Protein AF-A0A4P7ZZG0-F1 (afdb_monomer_lite)

Sequence (94 aa):
MTGAATRVRVHHHHVPAERRYRLIDGCCEPHAQLDGEYQSIDEAIGEAINWLLASTGGDEQSWIGVEVCTGNGDWRTCRLPMPLLCELRAGPTS

Structure (mmCIF, N/CA/C/O backbone):
data_AF-A0A4P7ZZG0-F1
#
_entry.id   AF-A0A4P7ZZG0-F1
#
loop_
_atom_site.group_PDB
_atom_site.id
_atom_site.type_symbol
_atom_site.label_atom_id
_atom_site.label_alt_id
_atom_site.label_comp_id
_atom_site.label_asym_id
_atom_site.label_entity_id
_atom_site.label_seq_id
_atom_site.pdbx_PDB_ins_code
_atom_site.Cartn_x
_atom_site.Cartn_y
_atom_site.Cartn_z
_atom_site.occupancy
_atom_site.B_iso_or_equiv
_atom_site.auth_seq_id
_atom_site.auth_comp_id
_atom_site.auth_asym_id
_atom_site.auth_atom_id
_atom_site.pdbx_PDB_model_num
ATOM 1 N N . MET A 1 1 ? -47.329 -15.186 42.979 1.00 46.44 1 MET A N 1
ATOM 2 C CA . MET A 1 1 ? -45.973 -14.721 42.620 1.00 46.44 1 MET A CA 1
ATOM 3 C C . MET A 1 1 ? -45.585 -15.384 41.306 1.00 46.44 1 MET A C 1
ATOM 5 O O . MET A 1 1 ? -45.270 -16.564 41.318 1.00 46.44 1 MET A O 1
ATOM 9 N N . THR A 1 2 ? -45.650 -14.678 40.178 1.00 43.16 2 THR A N 1
ATOM 10 C CA . THR A 1 2 ? -45.052 -15.158 38.920 1.00 43.16 2 THR A CA 1
ATOM 11 C C . THR A 1 2 ? -44.549 -13.931 38.176 1.00 43.16 2 THR A C 1
ATOM 13 O O . THR A 1 2 ? -45.317 -13.207 37.550 1.00 43.16 2 THR A O 1
ATOM 16 N N . GLY A 1 3 ? -43.271 -13.621 38.396 1.00 40.41 3 GLY A N 1
ATOM 17 C CA . GLY A 1 3 ? -42.593 -12.490 37.777 1.00 40.41 3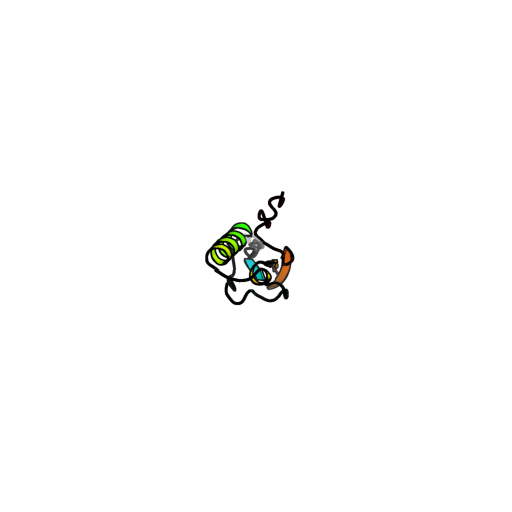 GLY A CA 1
ATOM 18 C C . GLY A 1 3 ? -42.405 -12.740 36.287 1.00 40.41 3 GLY A C 1
ATOM 19 O O . GLY A 1 3 ? -41.970 -13.816 35.879 1.00 40.41 3 GLY A O 1
ATOM 20 N N . ALA A 1 4 ? -42.757 -11.737 35.489 1.00 48.91 4 ALA A N 1
ATOM 21 C CA . ALA A 1 4 ? -42.513 -11.699 34.061 1.00 48.91 4 ALA A CA 1
ATOM 22 C C . ALA A 1 4 ? -41.008 -11.834 33.780 1.00 48.91 4 ALA A C 1
ATOM 24 O O . ALA A 1 4 ? -40.203 -11.018 34.228 1.00 48.91 4 ALA A O 1
ATOM 25 N N . ALA A 1 5 ? -40.630 -12.861 33.022 1.00 50.53 5 ALA A N 1
ATOM 26 C CA . ALA A 1 5 ? -39.288 -12.979 32.478 1.00 50.53 5 ALA A CA 1
ATOM 27 C C . ALA A 1 5 ? -39.161 -12.011 31.296 1.00 50.53 5 ALA A C 1
ATOM 29 O O . ALA A 1 5 ? -39.433 -12.357 30.145 1.00 50.53 5 ALA A O 1
ATOM 30 N N . THR A 1 6 ? -38.770 -10.772 31.586 1.00 51.47 6 THR A N 1
ATOM 31 C CA . THR A 1 6 ? -38.292 -9.836 30.570 1.00 51.47 6 THR A CA 1
ATOM 32 C C . THR A 1 6 ? -37.055 -10.455 29.934 1.00 51.47 6 THR A C 1
ATOM 34 O O . THR A 1 6 ? -35.981 -10.487 30.534 1.00 51.47 6 THR A O 1
ATOM 37 N N . ARG A 1 7 ? -37.206 -10.988 28.717 1.00 56.09 7 ARG A N 1
ATOM 38 C CA . ARG A 1 7 ? -36.072 -11.340 27.864 1.00 56.09 7 ARG A CA 1
ATOM 39 C C . ARG A 1 7 ? -35.289 -10.058 27.623 1.00 56.09 7 ARG A C 1
ATOM 41 O O . ARG A 1 7 ? -35.708 -9.208 26.841 1.00 56.09 7 ARG A O 1
ATOM 48 N N . VAL A 1 8 ? -34.171 -9.920 28.326 1.00 52.19 8 VAL A N 1
ATOM 49 C CA . VAL A 1 8 ? -33.156 -8.923 28.013 1.00 52.19 8 VAL A CA 1
ATOM 50 C C . VAL A 1 8 ? -32.731 -9.210 26.580 1.00 52.19 8 VAL A C 1
ATOM 52 O O . VAL A 1 8 ? -32.117 -10.237 26.292 1.00 52.19 8 VAL A O 1
ATOM 55 N N . ARG A 1 9 ? -33.145 -8.336 25.658 1.00 54.97 9 ARG A N 1
ATOM 56 C CA . ARG A 1 9 ? -32.552 -8.243 24.328 1.00 54.97 9 ARG A CA 1
ATOM 57 C C . ARG A 1 9 ? -31.070 -8.007 24.571 1.00 54.97 9 ARG A C 1
ATOM 59 O O . ARG A 1 9 ? -30.676 -6.916 24.971 1.00 54.97 9 ARG A O 1
ATOM 66 N N . VAL A 1 10 ? -30.270 -9.047 24.372 1.00 57.50 10 VAL A N 1
ATOM 67 C CA . VAL A 1 10 ? -28.833 -8.885 24.219 1.00 57.50 10 VAL A CA 1
ATOM 68 C C . VAL A 1 10 ? -28.701 -8.034 22.969 1.00 57.50 10 VAL A C 1
ATOM 70 O O . VAL A 1 10 ? -29.000 -8.485 21.862 1.00 57.50 10 VAL A O 1
ATOM 73 N N . HIS A 1 11 ? -28.374 -6.758 23.154 1.00 48.88 11 HIS A N 1
ATOM 74 C CA . HIS A 1 11 ? -27.804 -5.981 22.077 1.00 48.88 11 HIS A CA 1
ATOM 75 C C . HIS A 1 11 ? -26.598 -6.801 21.636 1.00 48.88 11 HIS A C 1
ATOM 77 O O . HIS A 1 11 ? -25.633 -6.921 22.389 1.00 48.88 11 HIS A O 1
ATOM 83 N N . HIS A 1 12 ? -26.679 -7.437 20.463 1.00 52.31 12 HIS A N 1
ATOM 84 C CA . HIS A 1 12 ? -25.467 -7.758 19.735 1.00 52.31 12 HIS A CA 1
ATOM 85 C C . HIS A 1 12 ? -24.739 -6.422 19.668 1.00 52.31 12 HIS A C 1
ATOM 87 O O . HIS A 1 12 ? -25.157 -5.520 18.939 1.00 52.31 12 HIS A O 1
ATOM 93 N N . HIS A 1 13 ? -23.722 -6.256 20.514 1.00 47.41 13 HIS A N 1
ATOM 94 C CA . HIS A 1 13 ? -22.658 -5.332 20.219 1.00 47.41 13 HIS A CA 1
ATOM 95 C C . HIS A 1 13 ? -22.252 -5.730 18.812 1.00 47.41 13 HIS A C 1
ATOM 97 O O . HIS A 1 13 ? -21.724 -6.820 18.595 1.00 47.41 13 HIS A O 1
ATOM 103 N N . HIS A 1 14 ? -22.633 -4.901 17.847 1.00 50.84 14 HIS A N 1
ATOM 104 C CA . HIS A 1 14 ? -22.051 -4.925 16.528 1.00 50.84 14 HIS A CA 1
ATOM 105 C C . HIS A 1 14 ? -20.596 -4.563 16.808 1.00 50.84 14 HIS A C 1
ATOM 107 O O . HIS A 1 14 ? -20.247 -3.386 16.832 1.00 50.84 14 HIS A O 1
ATOM 113 N N . VAL A 1 15 ? -19.782 -5.557 17.187 1.00 52.12 15 VAL A N 1
ATOM 114 C CA . VAL A 1 15 ? -18.334 -5.424 17.165 1.00 52.12 15 VAL A CA 1
ATOM 115 C C . VAL A 1 15 ? -18.091 -4.944 15.743 1.00 52.12 15 VAL A C 1
ATOM 117 O O . VAL A 1 15 ? -18.495 -5.651 14.811 1.00 52.12 15 VAL A O 1
ATOM 120 N N . PRO A 1 16 ? -17.626 -3.699 15.544 1.00 56.31 16 PRO A N 1
ATOM 121 C CA . PRO A 1 16 ? 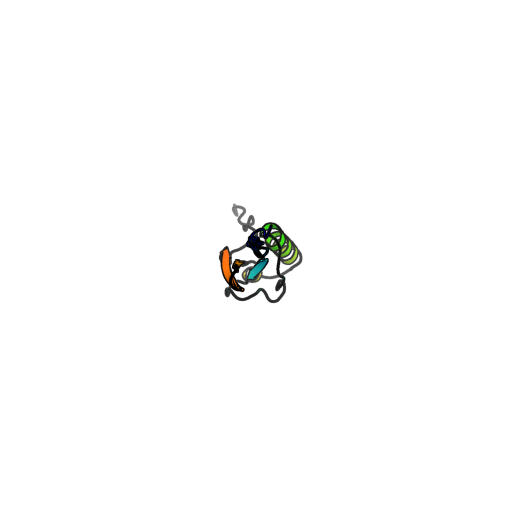-17.320 -3.251 14.204 1.00 56.31 16 PRO A CA 1
ATOM 122 C C . PRO A 1 16 ? -16.342 -4.292 13.683 1.00 56.31 16 PRO A C 1
ATOM 124 O O . PRO A 1 16 ? -15.334 -4.535 14.346 1.00 56.31 16 PRO A O 1
ATOM 127 N N . ALA A 1 17 ? -16.684 -4.976 12.588 1.00 64.06 17 ALA A N 1
ATOM 128 C CA . ALA A 1 17 ? -15.734 -5.867 11.944 1.00 64.06 17 ALA A CA 1
ATOM 129 C C . ALA A 1 17 ? -14.430 -5.074 11.811 1.00 64.06 17 ALA A C 1
ATOM 131 O O . ALA A 1 17 ? -14.468 -3.935 11.326 1.00 64.06 17 ALA A O 1
ATOM 132 N N . GLU A 1 18 ? -13.336 -5.606 12.362 1.00 72.69 18 GLU A N 1
ATOM 133 C CA . GLU A 1 18 ? -12.054 -4.911 12.335 1.00 72.69 18 GLU A CA 1
ATOM 134 C C . GLU A 1 18 ? -11.771 -4.512 10.888 1.00 72.69 18 GLU A C 1
ATOM 136 O O . GLU A 1 18 ? -11.925 -5.315 9.961 1.00 72.69 18 GLU A O 1
ATOM 141 N N . ARG A 1 19 ? -11.472 -3.227 10.678 1.00 84.69 19 ARG A N 1
ATOM 142 C CA . ARG A 1 19 ? -11.211 -2.712 9.337 1.00 84.69 19 ARG A CA 1
ATOM 143 C C . ARG A 1 19 ? -9.922 -3.356 8.856 1.00 84.69 19 ARG A C 1
ATOM 145 O O . ARG A 1 19 ? -8.872 -3.112 9.435 1.00 84.69 19 ARG A O 1
ATOM 152 N N . ARG A 1 20 ? -10.030 -4.163 7.807 1.00 93.50 20 ARG A N 1
ATOM 153 C CA . ARG A 1 20 ? -8.888 -4.793 7.147 1.00 93.50 20 ARG A CA 1
ATOM 154 C C . ARG A 1 20 ? -8.539 -3.988 5.911 1.00 93.50 20 ARG A C 1
ATOM 156 O O . ARG A 1 20 ? -9.440 -3.515 5.220 1.00 93.50 20 ARG A O 1
ATOM 163 N N . TYR A 1 21 ? -7.259 -3.825 5.645 1.00 95.75 21 TYR A N 1
ATOM 164 C CA . TYR A 1 21 ? -6.745 -3.088 4.500 1.00 95.75 21 TYR A CA 1
ATOM 165 C C . TYR A 1 21 ? -5.923 -4.024 3.629 1.00 95.75 21 TYR A C 1
ATOM 167 O O . TYR A 1 21 ? -5.330 -4.958 4.147 1.00 95.75 21 TYR A O 1
ATOM 175 N N . ARG A 1 22 ? -5.868 -3.780 2.325 1.00 96.44 22 ARG A N 1
ATOM 176 C CA . ARG A 1 22 ? -4.967 -4.498 1.416 1.00 96.44 22 ARG A CA 1
ATOM 177 C C . ARG A 1 22 ? -4.305 -3.526 0.463 1.00 96.44 22 ARG A C 1
ATOM 179 O O . ARG A 1 22 ? -4.842 -2.442 0.207 1.00 96.44 22 ARG A O 1
ATOM 186 N N . LEU A 1 23 ? -3.164 -3.931 -0.069 1.00 96.38 23 LEU A N 1
ATOM 187 C CA . LEU A 1 23 ? -2.443 -3.167 -1.074 1.00 96.38 23 LEU A CA 1
ATOM 188 C C . LEU A 1 23 ? -2.895 -3.592 -2.468 1.00 96.38 23 LEU A C 1
ATOM 190 O O . LEU A 1 23 ? -3.134 -4.771 -2.727 1.00 96.38 23 LEU A O 1
ATOM 194 N N . ILE A 1 24 ? -3.014 -2.610 -3.354 1.00 95.62 24 ILE A N 1
ATOM 195 C CA . ILE A 1 24 ? -3.310 -2.818 -4.773 1.00 95.62 24 ILE A CA 1
ATOM 196 C C . ILE A 1 24 ? -2.203 -2.207 -5.628 1.00 95.62 24 ILE A C 1
ATOM 198 O O . ILE A 1 24 ? -1.547 -1.255 -5.202 1.00 95.62 24 ILE A O 1
ATOM 202 N N . ASP A 1 25 ? -1.994 -2.752 -6.817 1.00 92.19 25 ASP A N 1
ATOM 203 C CA . ASP A 1 25 ? -1.001 -2.277 -7.780 1.00 92.19 25 ASP A CA 1
ATOM 204 C C . ASP A 1 25 ? -1.547 -1.175 -8.711 1.00 92.19 25 ASP A C 1
ATOM 206 O O . ASP A 1 25 ? -2.682 -0.708 -8.568 1.00 92.19 25 ASP A O 1
ATOM 210 N N . GLY A 1 26 ? -0.742 -0.761 -9.697 1.00 89.88 26 GLY A N 1
ATOM 211 C CA . GLY A 1 26 ? -1.117 0.229 -10.712 1.00 89.88 26 GLY A CA 1
ATOM 212 C C . GLY A 1 26 ? -2.341 -0.141 -11.565 1.00 89.88 26 GLY A C 1
ATOM 213 O O . GLY A 1 26 ? -2.973 0.755 -12.125 1.00 89.88 26 GLY A O 1
ATOM 214 N N . CYS A 1 27 ? -2.715 -1.421 -11.631 1.00 91.56 27 CYS A N 1
ATOM 215 C CA . CYS A 1 27 ? -3.900 -1.912 -12.338 1.00 91.56 27 CYS A CA 1
ATOM 216 C C . CYS A 1 27 ? -5.153 -1.959 -11.448 1.00 91.56 27 CYS A C 1
ATOM 218 O O . CYS A 1 27 ? -6.223 -2.339 -11.920 1.00 91.56 27 CYS A O 1
ATOM 220 N N . CYS A 1 28 ? -5.050 -1.522 -10.187 1.00 92.25 28 CYS A N 1
ATOM 221 C CA . CYS A 1 28 ? -6.090 -1.667 -9.166 1.00 92.25 28 CYS A CA 1
ATOM 222 C C . CYS A 1 28 ? -6.428 -3.134 -8.849 1.00 92.25 28 CYS A C 1
ATOM 224 O O . CYS A 1 28 ? -7.543 -3.434 -8.418 1.00 92.25 28 CYS A O 1
ATOM 226 N N . GLU A 1 29 ? -5.466 -4.037 -9.035 1.00 93.50 29 GLU A N 1
ATOM 227 C CA . GLU A 1 29 ? -5.578 -5.439 -8.638 1.00 93.50 29 GLU A CA 1
ATOM 228 C C . GLU A 1 29 ? -4.821 -5.681 -7.322 1.00 93.50 29 GLU A C 1
ATOM 230 O O . GLU A 1 29 ? -3.931 -4.898 -6.979 1.00 93.50 29 GLU A O 1
ATOM 235 N N . PRO A 1 30 ? -5.168 -6.723 -6.538 1.00 94.44 30 PRO A N 1
ATOM 236 C CA . PRO A 1 30 ? -4.426 -7.070 -5.329 1.00 94.44 30 PRO A CA 1
ATOM 237 C C . PRO A 1 30 ? -2.934 -7.233 -5.623 1.00 94.44 30 PRO A C 1
ATOM 239 O O . PRO A 1 30 ? -2.545 -7.907 -6.577 1.00 94.44 30 PRO A O 1
ATOM 242 N N . HIS A 1 31 ? -2.094 -6.604 -4.805 1.00 92.81 31 HIS A N 1
ATOM 243 C CA . HIS A 1 31 ? -0.666 -6.550 -5.076 1.00 92.81 31 HIS A CA 1
ATOM 244 C C . HIS A 1 31 ? -0.026 -7.936 -4.921 1.00 92.81 31 HIS A C 1
ATOM 246 O O . HIS A 1 31 ? 0.121 -8.427 -3.807 1.00 92.81 31 HIS A O 1
ATOM 252 N N . ALA A 1 32 ? 0.441 -8.551 -6.010 1.00 90.06 32 ALA A N 1
ATOM 253 C CA . ALA A 1 32 ? 0.881 -9.954 -6.020 1.00 90.06 32 ALA A CA 1
ATOM 254 C C . ALA A 1 32 ? 1.972 -10.317 -4.987 1.00 90.06 32 ALA A C 1
ATOM 256 O O . ALA A 1 32 ? 2.045 -11.458 -4.535 1.00 90.06 32 ALA A O 1
ATOM 257 N N . GLN A 1 33 ? 2.837 -9.366 -4.615 1.00 89.94 33 GLN A N 1
ATOM 258 C CA . GLN A 1 33 ? 3.891 -9.574 -3.606 1.00 89.94 33 GLN A CA 1
ATOM 259 C C . GLN A 1 33 ? 3.506 -9.098 -2.200 1.00 89.94 33 GLN A C 1
ATOM 261 O O . GLN A 1 33 ? 4.169 -9.466 -1.236 1.00 89.94 33 GLN A O 1
ATOM 266 N N . LEU A 1 34 ? 2.460 -8.276 -2.089 1.00 92.25 34 LEU A N 1
ATOM 267 C CA . LEU A 1 34 ? 2.013 -7.643 -0.846 1.00 9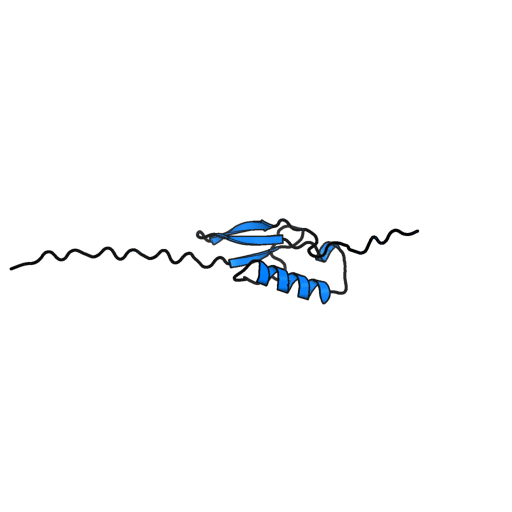2.25 34 LEU A CA 1
ATOM 268 C C . LEU A 1 34 ? 0.512 -7.901 -0.637 1.00 92.25 34 LEU A C 1
ATOM 270 O O . LEU A 1 34 ? -0.230 -7.016 -0.215 1.00 92.25 34 LEU A O 1
ATOM 274 N N . ASP A 1 35 ? 0.067 -9.121 -0.950 1.00 89.62 35 ASP A N 1
ATOM 275 C CA . ASP A 1 35 ? -1.340 -9.558 -0.906 1.00 89.62 35 ASP A CA 1
ATOM 276 C C . ASP A 1 35 ? -1.812 -9.858 0.534 1.00 89.62 35 ASP A C 1
ATOM 278 O O . ASP A 1 35 ? -2.590 -10.772 0.802 1.00 89.62 35 ASP A O 1
ATOM 282 N N . GLY A 1 36 ? -1.259 -9.126 1.503 1.00 91.88 36 GLY A N 1
ATOM 283 C CA . GLY A 1 36 ? -1.599 -9.235 2.913 1.00 91.88 36 GLY A CA 1
ATOM 284 C C . GLY A 1 36 ? -2.833 -8.413 3.277 1.00 91.88 36 GLY A C 1
ATOM 285 O O . GLY A 1 36 ? -3.150 -7.404 2.641 1.00 91.88 36 GLY A O 1
ATOM 286 N N . GLU A 1 37 ? -3.504 -8.825 4.354 1.00 94.25 37 GLU A N 1
ATOM 287 C CA . GLU A 1 37 ? -4.514 -8.010 5.025 1.00 94.25 37 GLU A CA 1
ATOM 288 C C . GLU A 1 37 ? -3.901 -7.336 6.260 1.00 94.25 37 GLU A C 1
ATOM 290 O O . GLU A 1 37 ? -3.397 -8.004 7.161 1.00 94.25 37 GLU A O 1
ATOM 295 N N . TYR A 1 38 ? -3.980 -6.012 6.313 1.00 94.50 38 TYR A N 1
ATOM 296 C CA . TYR A 1 38 ? -3.405 -5.166 7.354 1.00 94.50 38 TYR A CA 1
ATOM 297 C C . TYR A 1 38 ? -4.493 -4.621 8.276 1.00 94.50 38 TYR A C 1
ATOM 299 O O . TYR A 1 38 ? -5.624 -4.383 7.847 1.00 94.50 38 TYR A O 1
ATOM 307 N N . GLN A 1 39 ? -4.163 -4.370 9.541 1.00 91.75 39 GLN A N 1
ATOM 308 C CA . GLN A 1 39 ? -5.118 -3.832 10.519 1.00 91.75 39 GLN A CA 1
ATOM 309 C C . GLN A 1 39 ? -5.248 -2.305 10.431 1.00 91.75 39 GLN A C 1
ATOM 311 O O . GLN A 1 39 ? -6.202 -1.713 10.942 1.00 91.75 39 GLN A O 1
ATOM 316 N N . SER A 1 40 ? -4.293 -1.647 9.771 1.00 91.75 40 SER A N 1
ATOM 317 C CA . SER A 1 40 ? -4.281 -0.199 9.576 1.00 91.75 40 SER A CA 1
ATOM 318 C C . SER A 1 40 ? -3.690 0.198 8.224 1.00 91.75 40 SER A C 1
ATOM 320 O O . SER A 1 40 ? -2.958 -0.565 7.594 1.00 91.75 40 SER A O 1
ATOM 322 N N . ILE A 1 41 ? -3.996 1.425 7.789 1.00 92.19 41 ILE A N 1
ATOM 323 C CA . ILE A 1 41 ? -3.371 2.014 6.598 1.00 92.19 41 ILE A CA 1
ATOM 324 C C . ILE A 1 41 ? -1.869 2.200 6.835 1.00 92.19 41 ILE A C 1
ATOM 326 O O . ILE A 1 41 ? -1.089 1.899 5.943 1.00 92.19 41 ILE A O 1
ATOM 330 N N . ASP A 1 42 ? -1.458 2.658 8.020 1.00 93.12 42 ASP A N 1
ATOM 331 C CA . ASP A 1 42 ? -0.045 2.898 8.336 1.00 93.12 42 ASP A CA 1
ATOM 332 C C . ASP A 1 42 ? 0.801 1.622 8.234 1.00 93.12 42 ASP A C 1
ATOM 334 O O . ASP A 1 42 ? 1.894 1.654 7.675 1.00 93.12 42 ASP A O 1
ATOM 338 N N . GLU A 1 43 ? 0.273 0.491 8.711 1.00 94.19 43 GLU A N 1
ATOM 339 C CA . GLU A 1 43 ? 0.916 -0.822 8.581 1.00 94.19 43 GLU A CA 1
ATOM 340 C C . GLU A 1 43 ? 1.063 -1.232 7.108 1.00 94.19 43 GLU A C 1
ATOM 342 O O . GLU A 1 43 ? 2.162 -1.575 6.672 1.00 94.19 43 GLU A O 1
ATOM 347 N N . ALA A 1 44 ? -0.014 -1.113 6.322 1.00 94.44 44 ALA A N 1
ATOM 348 C CA . ALA A 1 44 ? 0.001 -1.423 4.893 1.00 94.44 44 ALA A CA 1
ATOM 349 C C . ALA A 1 44 ? 1.022 -0.557 4.133 1.00 94.44 44 ALA A C 1
ATOM 351 O O . ALA A 1 44 ? 1.825 -1.0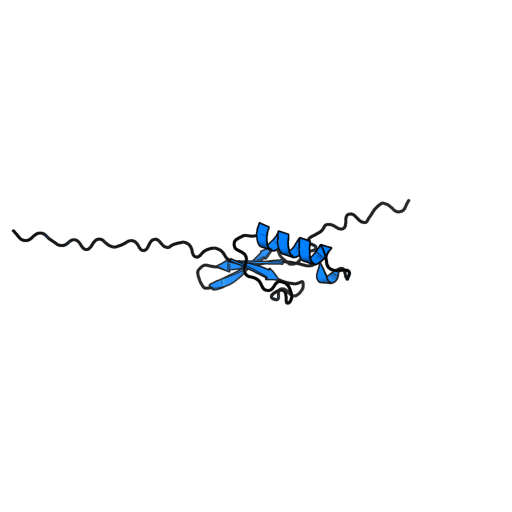52 3.345 1.00 94.44 44 ALA A O 1
ATOM 352 N N . ILE A 1 45 ? 1.023 0.753 4.388 1.00 92.69 45 ILE A N 1
ATOM 353 C CA . ILE A 1 45 ? 1.944 1.695 3.748 1.00 92.69 45 ILE A CA 1
ATOM 354 C C . ILE A 1 45 ? 3.392 1.437 4.183 1.00 92.69 45 ILE A C 1
ATOM 356 O O . ILE A 1 45 ? 4.291 1.501 3.346 1.00 92.69 45 ILE A O 1
ATOM 360 N N . GLY A 1 46 ? 3.628 1.126 5.459 1.00 92.94 46 GLY A N 1
ATOM 361 C CA . GLY A 1 46 ? 4.956 0.797 5.977 1.00 92.94 46 GLY A CA 1
ATOM 362 C C . GLY A 1 46 ? 5.572 -0.410 5.271 1.00 92.94 46 GLY A C 1
ATOM 363 O O . GLY A 1 46 ? 6.715 -0.337 4.815 1.00 92.94 46 GLY A O 1
ATOM 364 N N . GLU A 1 47 ? 4.797 -1.479 5.097 1.00 93.12 47 GLU A N 1
ATOM 365 C CA . GLU A 1 47 ? 5.241 -2.667 4.360 1.00 93.12 47 GLU A CA 1
ATOM 366 C C . GLU A 1 47 ? 5.504 -2.369 2.883 1.00 93.12 47 GLU A C 1
ATOM 368 O O . GLU A 1 47 ? 6.526 -2.789 2.337 1.00 93.12 47 GLU A O 1
ATOM 373 N N . ALA A 1 48 ? 4.648 -1.570 2.244 1.00 91.75 48 ALA A N 1
ATOM 374 C CA . ALA A 1 48 ? 4.858 -1.166 0.860 1.00 91.75 48 ALA A CA 1
ATOM 375 C C . ALA A 1 48 ? 6.133 -0.321 0.671 1.00 91.75 48 ALA A C 1
ATOM 377 O O . ALA A 1 48 ? 6.853 -0.505 -0.311 1.00 91.75 48 ALA A O 1
ATOM 378 N N . ILE A 1 49 ? 6.459 0.563 1.622 1.00 90.06 49 ILE A N 1
ATOM 379 C CA . ILE A 1 49 ? 7.720 1.322 1.621 1.00 90.06 49 ILE A CA 1
ATOM 380 C C . ILE A 1 49 ? 8.918 0.383 1.791 1.00 90.06 49 ILE A C 1
ATOM 382 O O . ILE A 1 49 ? 9.881 0.494 1.034 1.00 90.06 49 ILE A O 1
ATOM 386 N N . ASN A 1 50 ? 8.871 -0.545 2.753 1.00 90.69 50 ASN A N 1
ATOM 387 C CA . ASN A 1 50 ? 9.952 -1.510 2.973 1.00 90.69 50 ASN A CA 1
ATOM 388 C C . ASN A 1 50 ? 10.217 -2.352 1.722 1.00 90.69 50 ASN A C 1
ATOM 390 O O . ASN A 1 50 ? 11.370 -2.523 1.322 1.00 90.69 50 ASN A O 1
ATOM 394 N N . TRP A 1 51 ? 9.154 -2.837 1.082 1.00 89.69 51 TRP A N 1
ATOM 395 C CA . TRP A 1 51 ? 9.244 -3.597 -0.159 1.00 89.69 51 TRP A CA 1
ATOM 396 C C . TRP A 1 51 ? 9.832 -2.763 -1.302 1.00 89.69 51 TRP A C 1
ATOM 398 O O . TRP A 1 51 ? 10.759 -3.222 -1.968 1.00 89.69 51 TRP A O 1
ATOM 408 N N . LEU A 1 52 ? 9.385 -1.515 -1.471 1.00 86.62 52 LEU A N 1
ATOM 409 C CA . LEU A 1 52 ? 9.904 -0.624 -2.508 1.00 86.62 52 LEU A CA 1
ATOM 410 C C . LEU A 1 52 ? 11.393 -0.304 -2.298 1.00 86.62 52 LEU A C 1
ATOM 412 O O . LEU A 1 52 ? 12.165 -0.342 -3.252 1.00 86.62 52 LEU A O 1
ATOM 416 N N . LEU A 1 53 ? 11.825 -0.047 -1.059 1.00 84.31 53 LEU A N 1
ATOM 417 C CA . LEU A 1 53 ? 13.237 0.192 -0.728 1.00 84.31 53 LEU A CA 1
ATOM 418 C C . LEU A 1 53 ? 14.119 -1.053 -0.915 1.00 84.31 53 LEU A C 1
ATOM 420 O O . LEU A 1 53 ? 15.308 -0.918 -1.206 1.00 84.31 53 LEU A O 1
ATOM 424 N N . ALA A 1 54 ? 13.557 -2.250 -0.730 1.00 85.44 54 ALA A N 1
ATOM 425 C CA . ALA A 1 54 ? 14.247 -3.518 -0.963 1.00 85.44 54 ALA A CA 1
ATOM 426 C C . ALA A 1 54 ? 14.288 -3.906 -2.453 1.00 85.44 54 ALA A C 1
ATOM 428 O O . ALA A 1 54 ? 15.165 -4.667 -2.870 1.00 85.44 54 ALA A O 1
ATOM 429 N N . SER A 1 55 ? 13.353 -3.395 -3.257 1.00 77.38 55 SER A N 1
ATOM 430 C CA . SER A 1 55 ? 13.309 -3.608 -4.700 1.00 77.38 55 SER A CA 1
ATOM 431 C C . SER A 1 55 ? 14.370 -2.760 -5.420 1.00 77.38 55 SER A C 1
ATOM 433 O O . SER A 1 55 ? 14.584 -1.590 -5.115 1.00 77.38 55 SER A O 1
ATOM 435 N N . THR A 1 56 ? 15.072 -3.349 -6.388 1.00 66.50 56 THR A N 1
ATOM 436 C CA . THR A 1 56 ? 16.099 -2.667 -7.199 1.00 66.50 56 THR A CA 1
ATOM 437 C C . THR A 1 56 ? 15.568 -2.153 -8.544 1.00 66.50 56 THR A C 1
ATOM 439 O O . THR A 1 56 ? 16.367 -1.744 -9.387 1.00 66.50 56 THR A O 1
ATOM 442 N N . GLY A 1 57 ? 14.250 -2.184 -8.784 1.00 54.34 57 GLY A N 1
ATOM 443 C CA . GLY A 1 57 ? 13.679 -2.034 -10.126 1.00 54.34 57 GLY A CA 1
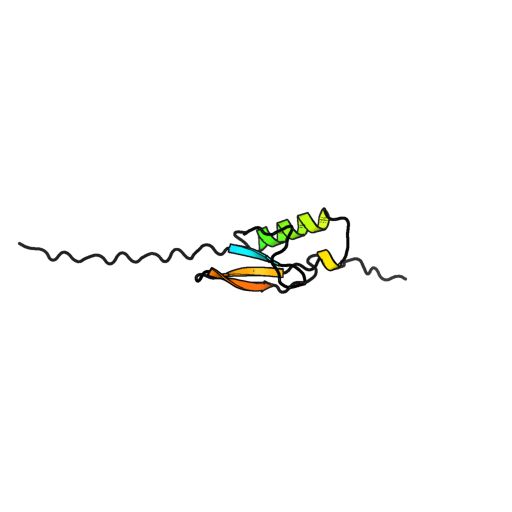ATOM 444 C C . GLY A 1 57 ? 12.447 -1.131 -10.240 1.00 54.34 57 GLY A C 1
ATOM 445 O O . GLY A 1 57 ? 11.542 -1.224 -9.427 1.00 54.34 57 GLY A O 1
ATOM 446 N N . GLY A 1 58 ? 12.439 -0.337 -11.321 1.00 57.44 58 GLY A N 1
ATOM 447 C CA . GLY A 1 58 ? 11.290 0.135 -12.114 1.00 57.44 58 GLY A CA 1
ATOM 448 C C . GLY A 1 58 ? 10.212 1.002 -11.452 1.00 57.44 58 GLY A C 1
ATOM 449 O O . GLY A 1 58 ? 9.491 0.550 -10.570 1.00 57.44 58 GLY A O 1
ATOM 450 N N . ASP A 1 59 ? 9.986 2.196 -12.006 1.00 60.22 59 ASP A N 1
ATOM 451 C CA . ASP A 1 59 ? 8.975 3.161 -11.541 1.00 60.22 59 ASP A CA 1
ATOM 452 C C . ASP A 1 59 ? 7.536 2.601 -11.535 1.00 60.22 59 ASP A C 1
ATOM 454 O O . ASP A 1 59 ? 6.717 3.013 -10.715 1.00 60.22 59 ASP A O 1
ATOM 458 N N . GLU A 1 60 ? 7.218 1.613 -12.377 1.00 57.88 60 GLU A N 1
ATOM 459 C CA . GLU A 1 60 ? 5.883 0.992 -12.449 1.00 57.88 60 GLU A CA 1
ATOM 460 C C . GLU A 1 60 ? 5.543 0.125 -11.222 1.00 57.88 60 GLU A C 1
ATOM 462 O O . GLU A 1 60 ? 4.375 0.018 -10.853 1.00 57.88 60 GLU A O 1
ATOM 467 N N . GLN A 1 61 ? 6.548 -0.427 -10.531 1.00 66.31 61 GLN A N 1
ATOM 468 C CA . GLN A 1 61 ? 6.356 -1.169 -9.276 1.00 66.31 61 GLN A CA 1
ATOM 469 C C . GLN A 1 61 ? 6.086 -0.238 -8.085 1.00 66.31 61 GLN A C 1
ATOM 471 O O . GLN A 1 61 ? 5.653 -0.690 -7.035 1.00 66.31 61 GLN A O 1
ATOM 476 N N . SER A 1 62 ? 6.285 1.076 -8.233 1.00 74.50 62 SER A N 1
ATOM 477 C CA . SER A 1 62 ? 6.105 2.040 -7.140 1.00 74.50 62 SER A CA 1
ATOM 478 C C . SER A 1 62 ? 4.662 2.524 -6.949 1.00 74.50 62 SER A C 1
ATOM 480 O O . SER A 1 62 ? 4.365 3.210 -5.961 1.00 74.50 62 SER A O 1
ATOM 482 N N . TRP A 1 63 ? 3.763 2.196 -7.885 1.00 88.75 63 TRP A N 1
ATOM 483 C CA . TRP A 1 63 ? 2.369 2.628 -7.852 1.00 88.75 63 TRP A CA 1
ATOM 484 C C . TRP A 1 63 ? 1.555 1.695 -6.972 1.00 88.75 63 TRP A C 1
ATOM 486 O O . TRP A 1 63 ? 1.101 0.636 -7.394 1.00 88.75 63 TRP A O 1
ATOM 496 N N . ILE A 1 64 ? 1.353 2.133 -5.737 1.00 92.44 64 ILE A N 1
ATOM 497 C CA . ILE A 1 64 ? 0.642 1.363 -4.725 1.00 92.44 64 ILE A CA 1
ATOM 498 C C . ILE A 1 64 ? -0.620 2.116 -4.334 1.00 92.44 64 ILE A C 1
ATOM 500 O O . ILE A 1 64 ? -0.577 3.305 -4.014 1.00 92.44 64 ILE A O 1
ATOM 504 N N . GLY A 1 65 ? -1.758 1.438 -4.361 1.00 94.50 65 GLY A N 1
ATOM 505 C CA . GLY A 1 65 ? -3.010 1.912 -3.784 1.00 94.50 65 GLY A CA 1
ATOM 506 C C . GLY A 1 65 ? -3.356 1.135 -2.518 1.00 94.50 65 GLY A C 1
ATOM 507 O O . GLY A 1 65 ? -2.689 0.170 -2.150 1.00 94.50 65 GLY A O 1
ATOM 508 N N . VAL A 1 66 ? -4.421 1.561 -1.844 1.00 96.06 66 VAL A N 1
ATOM 509 C CA . VAL A 1 66 ? -4.930 0.892 -0.642 1.00 96.06 66 VAL A CA 1
ATOM 510 C C . VAL A 1 66 ? -6.434 0.745 -0.750 1.00 96.06 66 VAL A C 1
ATOM 512 O O . VAL A 1 66 ? -7.146 1.721 -1.014 1.00 96.06 66 VAL A O 1
ATOM 515 N N . GLU A 1 67 ? -6.922 -0.452 -0.459 1.00 97.31 67 GLU A N 1
ATOM 516 C CA . GLU A 1 67 ? -8.343 -0.716 -0.275 1.00 97.31 67 GLU A CA 1
ATOM 517 C C . GLU A 1 67 ? -8.655 -1.079 1.171 1.00 97.31 67 GLU A C 1
ATOM 519 O O . GLU A 1 67 ? -7.806 -1.586 1.899 1.00 97.31 67 GLU A O 1
ATOM 524 N N . VAL A 1 68 ? -9.895 -0.827 1.582 1.00 95.44 68 VAL A N 1
ATOM 525 C CA . VAL A 1 68 ? -10.442 -1.255 2.869 1.00 95.44 68 VAL A CA 1
ATOM 526 C C . VAL A 1 68 ? -11.559 -2.265 2.649 1.00 95.44 68 VAL A C 1
ATOM 528 O O . VAL A 1 68 ? -12.426 -2.074 1.792 1.00 95.44 68 VAL A O 1
ATOM 531 N N . CYS A 1 69 ? -11.563 -3.318 3.455 1.00 94.00 69 CYS A N 1
ATOM 532 C CA . CYS A 1 69 ? -12.673 -4.243 3.558 1.00 94.00 69 CYS A CA 1
ATOM 533 C C . CYS A 1 69 ? -13.788 -3.584 4.372 1.00 94.00 69 CYS A C 1
ATOM 535 O O . CYS A 1 69 ? -13.608 -3.140 5.510 1.00 94.00 69 CYS A O 1
ATOM 537 N N . THR A 1 70 ? -14.957 -3.493 3.763 1.00 86.69 70 THR A N 1
ATOM 538 C CA . THR A 1 70 ? -16.160 -2.936 4.368 1.00 86.69 70 THR A CA 1
ATOM 539 C C . THR A 1 70 ? -16.914 -4.009 5.156 1.00 86.69 70 THR A C 1
ATOM 541 O O . THR A 1 70 ? -16.679 -5.206 5.007 1.00 86.69 70 THR A O 1
ATOM 544 N N . GLY A 1 71 ? -17.834 -3.598 6.035 1.00 81.38 71 GLY A N 1
ATOM 545 C CA . GLY A 1 71 ? -18.523 -4.524 6.947 1.00 81.38 71 GLY A CA 1
ATOM 546 C C . GLY A 1 71 ? -19.403 -5.588 6.272 1.00 81.38 71 GLY A C 1
ATOM 547 O O . GLY A 1 71 ? -19.844 -6.511 6.948 1.00 81.38 71 GLY A O 1
ATOM 548 N N . ASN A 1 72 ? -19.668 -5.469 4.969 1.00 83.69 72 ASN A N 1
ATOM 549 C CA . ASN A 1 72 ? -20.376 -6.466 4.160 1.00 83.69 72 ASN A CA 1
ATOM 550 C C . ASN A 1 72 ? -19.423 -7.397 3.373 1.00 83.69 72 ASN A C 1
ATOM 552 O O . ASN A 1 72 ? -19.906 -8.266 2.655 1.00 83.69 72 ASN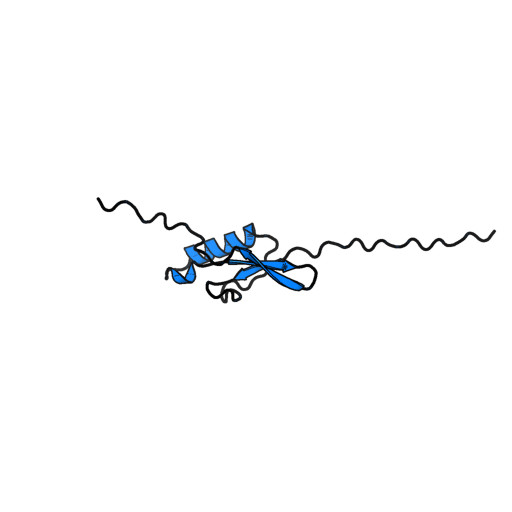 A O 1
ATOM 556 N N . GLY A 1 73 ? -18.102 -7.239 3.518 1.00 85.44 73 GLY A N 1
ATOM 557 C CA . GLY A 1 73 ? -17.084 -8.054 2.851 1.00 85.44 73 GLY A CA 1
ATOM 558 C C . GLY A 1 73 ? -16.565 -7.491 1.525 1.00 85.44 73 GLY A C 1
ATOM 559 O O . GLY A 1 73 ? -15.622 -8.057 0.978 1.00 85.44 73 GLY A O 1
ATOM 560 N N . ASP A 1 74 ? -17.118 -6.380 1.027 1.00 91.19 74 ASP A N 1
ATOM 561 C CA . ASP A 1 74 ? -16.633 -5.739 -0.201 1.00 91.19 74 ASP A CA 1
ATOM 562 C C . ASP A 1 74 ? -15.360 -4.924 0.047 1.00 91.19 74 ASP A C 1
ATOM 564 O O . ASP A 1 74 ? -15.170 -4.352 1.126 1.00 91.19 74 ASP A O 1
ATOM 568 N N . TRP A 1 75 ? -14.527 -4.794 -0.983 1.00 93.75 75 TRP A N 1
ATOM 569 C CA . TRP A 1 75 ? -13.353 -3.922 -0.978 1.00 93.75 75 TRP A CA 1
ATOM 570 C C . TRP A 1 75 ? -13.678 -2.562 -1.594 1.00 93.75 75 TRP A C 1
ATOM 572 O O . TRP A 1 75 ? -14.385 -2.462 -2.598 1.00 93.75 75 TRP A O 1
ATOM 582 N N . ARG A 1 76 ? -13.183 -1.493 -0.967 1.00 94.56 76 ARG A N 1
ATOM 583 C CA . ARG A 1 76 ? -13.300 -0.121 -1.468 1.00 94.56 76 ARG A CA 1
ATOM 584 C C . ARG A 1 76 ? -11.949 0.561 -1.496 1.00 94.56 76 ARG A C 1
ATOM 586 O O . ARG A 1 76 ? -11.255 0.578 -0.483 1.00 94.56 76 ARG A O 1
ATOM 593 N N . THR A 1 77 ? -11.633 1.211 -2.607 1.00 95.31 77 THR A N 1
ATOM 594 C CA . THR A 1 77 ? -10.417 2.010 -2.744 1.00 95.31 77 THR A CA 1
ATOM 595 C C . THR A 1 77 ? -10.450 3.240 -1.838 1.00 95.31 77 THR A C 1
ATOM 597 O O . THR A 1 77 ? -11.313 4.109 -1.967 1.00 95.31 77 THR A O 1
ATOM 600 N N . CYS A 1 78 ? -9.492 3.312 -0.914 1.00 92.50 78 CYS A N 1
ATOM 601 C CA . CYS A 1 78 ? -9.261 4.452 -0.022 1.00 92.50 78 CYS A CA 1
ATOM 602 C C . CYS A 1 78 ? -8.192 5.392 -0.579 1.00 92.50 78 CYS A C 1
ATOM 604 O O . CYS A 1 78 ? -8.266 6.605 -0.390 1.00 92.50 78 CYS A O 1
ATOM 606 N N . ARG A 1 79 ? -7.191 4.818 -1.254 1.00 93.38 79 ARG A N 1
ATOM 607 C CA . ARG A 1 79 ? -6.094 5.524 -1.914 1.00 93.38 79 ARG A CA 1
ATOM 608 C C . ARG A 1 79 ? -5.900 4.904 -3.290 1.00 93.38 79 ARG A C 1
ATOM 610 O O . ARG A 1 79 ? -5.653 3.704 -3.378 1.00 93.38 79 ARG A O 1
ATOM 617 N N . LEU A 1 80 ? -6.024 5.711 -4.341 1.00 93.31 80 LEU A N 1
ATOM 618 C CA . LEU A 1 80 ? -5.729 5.263 -5.702 1.00 93.31 80 LEU A CA 1
ATOM 619 C C . LEU A 1 80 ? -4.236 4.929 -5.841 1.00 93.31 80 LEU A C 1
ATOM 621 O O . LEU A 1 80 ? -3.422 5.551 -5.149 1.00 93.31 80 LEU A O 1
ATOM 625 N N . PRO A 1 81 ? -3.874 3.987 -6.727 1.00 93.00 81 PRO A N 1
ATOM 626 C CA . PRO A 1 81 ? -2.481 3.701 -7.021 1.00 93.00 81 PRO A CA 1
ATOM 627 C C . PRO A 1 81 ? -1.739 4.959 -7.455 1.00 93.00 81 PRO A C 1
ATOM 629 O O . PRO A 1 81 ? -2.148 5.666 -8.374 1.00 93.00 81 PRO A O 1
ATOM 632 N N . MET A 1 82 ? -0.662 5.260 -6.742 1.00 90.19 82 MET A N 1
ATOM 633 C CA . MET A 1 82 ? 0.230 6.372 -7.038 1.00 90.19 82 MET A CA 1
ATOM 634 C C . MET A 1 82 ? 1.604 6.084 -6.425 1.00 90.19 82 MET A C 1
ATOM 636 O O . MET A 1 82 ? 1.669 5.300 -5.466 1.00 90.19 82 MET A O 1
ATOM 640 N N . PRO A 1 83 ? 2.681 6.730 -6.906 1.00 88.12 83 PRO A N 1
ATOM 641 C CA . PRO A 1 83 ? 3.997 6.610 -6.290 1.00 88.12 83 PRO A CA 1
ATOM 642 C C . PRO A 1 83 ? 3.927 6.839 -4.775 1.00 88.12 83 PRO A C 1
ATOM 644 O O . PRO A 1 83 ? 3.354 7.828 -4.305 1.00 88.12 83 PRO A O 1
ATOM 647 N N . LEU A 1 84 ? 4.453 5.896 -3.991 1.00 83.62 84 LEU A N 1
ATOM 648 C CA . LEU A 1 84 ? 4.525 6.039 -2.529 1.00 83.62 84 LEU A CA 1
ATOM 649 C C . LEU A 1 84 ? 5.589 7.036 -2.099 1.00 83.62 84 LEU A C 1
ATOM 651 O O . LEU A 1 84 ? 5.370 7.840 -1.195 1.00 83.62 84 LEU A O 1
ATOM 655 N N . LEU A 1 85 ? 6.742 6.966 -2.751 1.00 79.88 85 LEU A N 1
ATOM 656 C CA . LEU A 1 85 ? 7.844 7.879 -2.532 1.00 79.88 85 LEU A CA 1
ATOM 657 C C . LEU A 1 85 ? 7.724 8.982 -3.577 1.00 79.88 85 LEU A C 1
ATOM 659 O O . LEU A 1 85 ? 7.718 8.706 -4.775 1.00 79.88 85 LEU A O 1
ATOM 663 N N . CYS A 1 86 ? 7.622 10.235 -3.131 1.00 67.12 86 CYS A N 1
ATOM 664 C CA . CYS A 1 86 ? 7.824 11.358 -4.038 1.00 67.12 86 CYS A CA 1
ATOM 665 C C . CYS A 1 86 ? 9.205 11.195 -4.676 1.00 67.12 86 CYS A C 1
ATOM 667 O O . CYS A 1 86 ? 10.186 10.996 -3.952 1.00 67.12 86 CYS A O 1
ATOM 669 N N . GLU A 1 87 ? 9.302 11.315 -6.000 1.00 58.66 87 GLU A N 1
ATOM 670 C CA . GLU A 1 87 ? 10.594 11.437 -6.664 1.00 58.66 87 GLU A CA 1
ATOM 671 C C . GLU A 1 87 ? 11.273 12.733 -6.207 1.00 58.66 87 GLU A C 1
ATOM 673 O O . GLU A 1 87 ? 11.214 13.776 -6.852 1.00 58.66 87 GLU A O 1
ATOM 678 N N . LEU A 1 88 ? 11.988 12.677 -5.088 1.00 51.47 88 LEU A N 1
ATOM 679 C CA . LEU A 1 88 ? 12.894 13.733 -4.648 1.00 51.47 88 LEU A CA 1
ATOM 680 C C . LEU A 1 88 ? 14.186 13.730 -5.497 1.00 51.47 88 LEU A C 1
ATOM 682 O O . LEU A 1 88 ? 15.266 14.034 -4.998 1.00 51.47 88 LEU A O 1
ATOM 686 N N . ARG A 1 89 ? 14.098 13.307 -6.768 1.00 52.31 89 ARG A N 1
ATOM 687 C CA . ARG A 1 89 ? 15.224 13.096 -7.693 1.00 52.31 89 ARG A CA 1
ATOM 688 C C . ARG A 1 89 ? 15.234 14.014 -8.911 1.00 52.31 89 ARG A C 1
ATOM 690 O O . ARG A 1 89 ? 16.122 13.877 -9.743 1.00 52.31 89 ARG A O 1
ATOM 697 N N . ALA A 1 90 ? 14.372 15.022 -8.968 1.00 52.28 90 ALA A N 1
ATOM 698 C CA . ALA A 1 90 ? 14.615 16.177 -9.826 1.00 52.28 90 ALA A CA 1
ATOM 699 C C . ALA A 1 90 ? 15.379 17.250 -9.033 1.00 52.28 90 ALA A C 1
ATOM 701 O O . ALA A 1 90 ? 14.833 18.287 -8.661 1.00 52.28 90 ALA A O 1
ATOM 702 N N . GLY A 1 91 ? 16.659 16.997 -8.743 1.00 52.62 91 GLY A N 1
ATOM 703 C CA . GLY A 1 91 ? 17.573 18.119 -8.529 1.00 52.62 91 GLY A CA 1
ATOM 704 C C . GLY A 1 91 ? 17.622 18.934 -9.828 1.00 52.62 91 GLY A C 1
ATOM 705 O O . GLY A 1 91 ? 17.635 18.318 -10.898 1.00 52.62 91 GLY A O 1
ATOM 706 N N . PRO A 1 92 ? 17.610 20.280 -9.793 1.00 51.09 92 PRO A N 1
ATOM 707 C CA . PRO A 1 92 ? 17.783 21.052 -11.012 1.00 51.09 92 PRO A CA 1
ATOM 708 C C . PRO A 1 92 ? 19.136 20.672 -11.612 1.00 51.09 92 PRO A C 1
ATOM 710 O O . PRO A 1 92 ? 20.176 20.872 -10.988 1.00 51.09 92 PRO A O 1
ATOM 713 N N . THR A 1 93 ? 19.125 20.092 -12.809 1.00 57.41 93 THR A N 1
ATOM 714 C CA . THR A 1 93 ? 20.320 20.027 -13.644 1.00 57.41 93 THR A CA 1
ATOM 715 C C . THR A 1 93 ? 20.660 21.464 -14.020 1.00 57.41 93 THR A C 1
ATOM 717 O O . THR A 1 93 ? 20.046 22.022 -14.932 1.00 57.41 93 THR A O 1
ATOM 720 N N . SER A 1 94 ? 21.577 22.087 -13.284 1.00 54.62 94 SER A N 1
ATOM 721 C CA . SER A 1 94 ? 22.213 23.339 -13.678 1.00 54.62 94 SER A CA 1
ATOM 722 C C . SER A 1 94 ? 23.668 23.365 -13.258 1.00 54.62 94 SER A C 1
ATOM 724 O O . SER A 1 94 ? 24.006 22.737 -12.231 1.00 54.62 94 SER A O 1
#

Foldseek 3Di:
DDDDPPPPPPPPPPPQPQKWKFKAFLVRHGDPVGNDTDSDPVVSLVVLVVVVVVDPDDPRSQFIWMWIQHSVRDIDTPGGGDGSDDCPPPDPPD

Secondary structure (DSSP, 8-state):
---------------PPP--EEEE-TTSSB-TT----BSSHHHHHHHHHHHHHH----GGGGEEEEEEE-TTS-EEEEEEEEESS--TT-----

pLDDT: mean 78.18, std 18.11, range [40.41, 97.31]

Radius of gyration: 21.65 Å; chains: 1; bounding box: 68×38×56 Å